Protein AF-A0A967VZ17-F1 (afdb_monomer)

pLDDT: mean 80.94, std 9.78, range [44.59, 94.25]

Solvent-accessible surface area (backbone atoms only — not comparable to full-atom values): 9820 Å² total; per-residue (Å²): 116,50,78,45,69,51,64,66,59,32,60,54,51,50,70,42,90,96,43,84,63,91,65,82,38,76,49,76,49,76,84,87,88,87,86,84,85,90,72,95,49,94,46,68,48,83,89,74,78,45,95,38,64,82,76,95,73,82,58,82,78,74,68,83,86,80,80,78,76,84,50,73,88,77,59,75,88,76,76,77,71,50,61,50,78,48,91,94,39,104,72,52,75,51,73,54,62,92,86,42,64,72,58,53,51,52,52,50,73,65,58,74,93,81,84,88,83,82,73,90,76,79,78,63,63,46,83,80,38,70,88,53,84,79,73,78,91,122

Mean predicted aligned error: 15.31 Å

Secondary structure (DSSP, 8-state):
-EEE--HHHHHHHTTSTT----SPP-EEE------------S--BTTTTBS----S---TTS----PPP-SGGG--PPPPPSEE--TTSS---EE--TT-HHHHHHHHHT---------SSPPPHHHH-TT---S---

Structure (mmCIF, N/CA/C/O backbone):
data_AF-A0A967VZ17-F1
#
_entry.id   AF-A0A967VZ17-F1
#
loop_
_atom_site.group_PDB
_atom_site.id
_atom_site.type_symbol
_atom_site.label_atom_id
_atom_site.label_alt_id
_atom_site.label_comp_id
_atom_site.label_asym_id
_atom_site.label_entity_id
_atom_site.label_seq_id
_atom_site.pdbx_PDB_ins_code
_atom_site.Cartn_x
_atom_site.Cartn_y
_atom_site.Cartn_z
_atom_site.occupancy
_atom_site.B_iso_or_equiv
_atom_site.auth_seq_id
_atom_site.auth_comp_id
_atom_site.auth_asym_id
_atom_site.auth_atom_id
_atom_site.pdbx_PDB_model_num
ATOM 1 N N . SER A 1 1 ? -31.406 8.007 50.005 1.00 74.62 1 SER A N 1
ATOM 2 C CA . SER A 1 1 ? -31.155 7.809 51.444 1.00 74.62 1 SER A CA 1
ATOM 3 C C . SER A 1 1 ? -32.405 8.158 52.235 1.00 74.62 1 SER A C 1
ATOM 5 O O . SER A 1 1 ? -33.098 9.106 51.887 1.00 74.62 1 SER A O 1
ATOM 7 N N . LEU A 1 2 ? -32.738 7.370 53.256 1.00 85.19 2 LEU A N 1
ATOM 8 C CA . LEU A 1 2 ? -33.921 7.551 54.097 1.00 85.19 2 LEU A CA 1
ATOM 9 C C . LEU A 1 2 ? -33.475 7.908 55.514 1.00 85.19 2 LEU A C 1
ATOM 11 O O . LEU A 1 2 ? -32.593 7.259 56.071 1.00 85.19 2 LEU A O 1
ATOM 15 N N . THR A 1 3 ? -34.047 8.966 56.085 1.00 89.56 3 THR A N 1
ATOM 16 C CA . THR A 1 3 ? -33.680 9.444 57.423 1.00 89.56 3 THR A CA 1
ATOM 17 C C . THR A 1 3 ? -34.882 9.340 58.347 1.00 89.56 3 THR A C 1
ATOM 19 O O . THR A 1 3 ? -35.893 10.000 58.125 1.00 89.56 3 THR A O 1
ATOM 22 N N . PHE A 1 4 ? -34.749 8.541 59.398 1.00 89.50 4 PHE A N 1
ATOM 23 C CA . PHE A 1 4 ? -35.732 8.391 60.457 1.00 89.50 4 PHE A CA 1
ATOM 24 C C . PHE A 1 4 ? -35.284 9.131 61.708 1.00 89.50 4 PHE A C 1
ATOM 26 O O . PHE A 1 4 ? -34.096 9.165 62.033 1.00 89.50 4 PHE A O 1
ATOM 33 N N . ARG A 1 5 ? -36.255 9.677 62.437 1.00 89.50 5 ARG A N 1
ATOM 34 C CA . ARG A 1 5 ? -36.048 10.301 63.745 1.00 89.50 5 ARG A CA 1
ATOM 35 C C . ARG A 1 5 ? -36.842 9.566 64.820 1.00 89.50 5 ARG A C 1
ATOM 37 O O . ARG A 1 5 ? -37.941 9.988 65.168 1.00 89.50 5 ARG A O 1
ATOM 44 N N . PRO A 1 6 ? -36.380 8.383 65.250 1.00 87.56 6 PRO A N 1
ATOM 45 C CA . PRO A 1 6 ? -37.134 7.580 66.195 1.00 87.56 6 PRO A CA 1
ATOM 46 C C . PRO A 1 6 ? -36.978 8.096 67.627 1.00 87.56 6 PRO A C 1
ATOM 48 O O . PRO A 1 6 ? -35.876 8.121 68.164 1.00 87.56 6 PRO A O 1
ATOM 51 N N . ASN A 1 7 ? -38.092 8.377 68.300 1.00 83.25 7 ASN 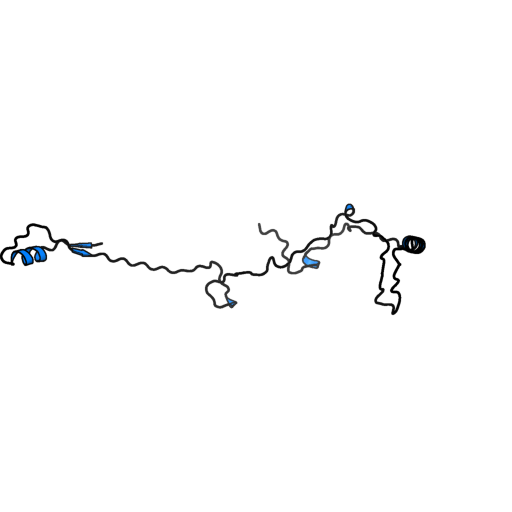A N 1
ATOM 52 C CA . ASN A 1 7 ? -38.062 8.805 69.704 1.00 83.25 7 ASN A CA 1
ATOM 53 C C . ASN A 1 7 ? -37.641 7.687 70.672 1.00 83.25 7 ASN A C 1
ATOM 55 O O . ASN A 1 7 ? -37.165 7.976 71.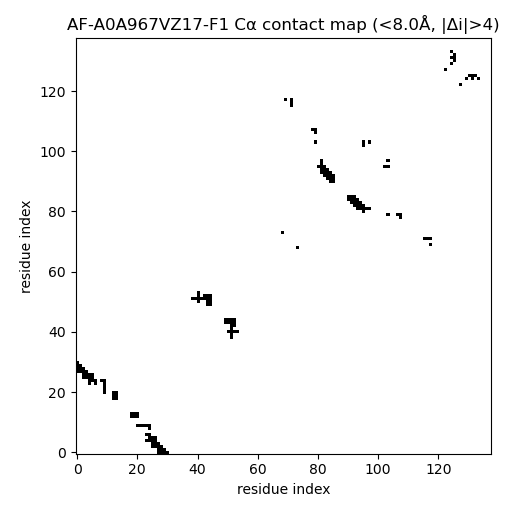766 1.00 83.25 7 ASN A O 1
ATOM 59 N N . PHE A 1 8 ? -37.774 6.413 70.277 1.00 85.94 8 PHE A N 1
ATOM 60 C CA . PHE A 1 8 ? -37.486 5.288 71.173 1.00 85.94 8 PHE A CA 1
ATOM 61 C C . PHE A 1 8 ? -36.012 5.226 71.599 1.00 85.94 8 PHE A C 1
ATOM 63 O O . PHE A 1 8 ? -35.730 4.781 72.707 1.00 85.94 8 PHE A O 1
ATOM 70 N N . ILE A 1 9 ? -35.084 5.689 70.751 1.00 84.94 9 ILE A N 1
ATOM 71 C CA . ILE A 1 9 ? -33.648 5.670 71.052 1.00 84.94 9 ILE A CA 1
ATOM 72 C C . ILE A 1 9 ? -33.335 6.686 72.157 1.00 84.94 9 ILE A C 1
ATOM 74 O O . ILE A 1 9 ? -32.796 6.286 73.184 1.00 84.94 9 ILE A O 1
ATOM 78 N N . SER A 1 10 ? -33.750 7.951 72.017 1.00 85.38 10 SER A N 1
ATOM 79 C CA . SER A 1 10 ? -33.552 8.970 73.064 1.00 85.38 10 SER A CA 1
ATOM 80 C C . SER A 1 10 ? -34.209 8.538 74.386 1.00 85.38 10 SER A C 1
ATOM 82 O O . SER A 1 10 ? -33.534 8.480 75.409 1.00 85.38 10 SER A O 1
ATOM 84 N N . THR A 1 11 ? -35.459 8.049 74.347 1.00 84.38 11 THR A N 1
ATOM 85 C CA . THR A 1 11 ? -36.169 7.587 75.561 1.00 84.38 11 THR A CA 1
ATOM 86 C C . THR A 1 11 ? -35.578 6.334 76.217 1.00 84.38 11 THR A C 1
ATOM 88 O O . THR A 1 11 ? -35.891 6.044 77.371 1.00 84.38 11 THR A O 1
ATOM 91 N N . LEU A 1 12 ? -34.781 5.540 75.494 1.00 86.81 12 LEU A N 1
ATOM 92 C CA . LEU A 1 12 ? -34.066 4.400 76.069 1.00 86.81 12 LEU A CA 1
ATOM 93 C C . LEU A 1 12 ? -32.852 4.879 76.871 1.00 86.81 12 LEU A C 1
ATOM 95 O O . LEU A 1 12 ? -32.604 4.359 77.955 1.00 86.81 12 LEU A O 1
ATOM 99 N N . PHE A 1 13 ? -32.129 5.877 76.358 1.00 84.25 13 PHE A N 1
ATOM 100 C CA . PHE A 1 13 ? -30.989 6.475 77.052 1.00 84.25 13 PHE A CA 1
ATOM 101 C C . PHE A 1 13 ? -31.416 7.286 78.280 1.00 84.25 13 PHE A C 1
ATOM 103 O O . PHE A 1 13 ? -30.757 7.181 79.309 1.00 84.25 13 PHE A O 1
ATOM 110 N N . ASP A 1 14 ? -32.562 7.969 78.224 1.00 85.19 14 ASP A N 1
ATOM 111 C CA . ASP A 1 14 ? -33.134 8.700 79.370 1.00 85.19 14 ASP A CA 1
ATOM 112 C C . ASP A 1 14 ? -33.534 7.794 80.554 1.00 85.19 14 ASP A C 1
ATOM 114 O O . ASP A 1 14 ? -33.809 8.274 81.652 1.00 85.19 14 ASP A O 1
ATOM 118 N N . LYS A 1 15 ? -33.596 6.468 80.361 1.00 86.69 15 LYS A N 1
ATOM 119 C CA . LYS A 1 15 ? -33.903 5.496 81.429 1.00 86.69 15 LYS A CA 1
ATOM 120 C C . LYS A 1 15 ? -32.671 5.029 82.208 1.00 86.69 15 LYS A C 1
ATOM 122 O O . LYS A 1 15 ? -32.824 4.267 83.164 1.00 86.69 15 LYS A O 1
ATOM 127 N N . LEU A 1 16 ? -31.465 5.433 81.809 1.00 86.50 16 LEU A N 1
ATOM 128 C CA . LEU A 1 16 ? -30.238 5.115 82.535 1.00 86.50 16 LEU A CA 1
ATOM 129 C C . LEU A 1 16 ? -30.011 6.145 83.656 1.00 86.50 16 LEU A C 1
ATOM 131 O O . LEU A 1 16 ? -30.094 7.345 83.405 1.00 86.50 16 LEU A O 1
ATOM 135 N N . PRO A 1 17 ? -29.698 5.721 84.896 1.00 82.06 17 PRO A N 1
ATOM 136 C CA . PRO A 1 17 ? -29.391 6.668 85.962 1.00 82.06 17 PRO A CA 1
ATOM 137 C C . PRO A 1 17 ? -28.135 7.481 85.605 1.00 82.06 17 PRO A C 1
ATOM 139 O O . PRO A 1 17 ? -27.149 6.909 85.143 1.00 82.06 17 PRO A O 1
ATOM 142 N N . LEU A 1 18 ? -28.166 8.795 85.873 1.00 83.69 18 LEU A N 1
ATOM 143 C CA . LEU A 1 18 ? -27.097 9.785 85.618 1.00 83.69 18 LEU A CA 1
ATOM 144 C C . LEU A 1 18 ? -26.921 10.250 84.154 1.00 83.69 18 LEU A C 1
ATOM 146 O O . LEU A 1 18 ? -25.974 10.987 83.881 1.00 83.69 18 LEU A O 1
ATOM 150 N N . VAL A 1 19 ? -27.803 9.868 83.222 1.00 79.38 19 VAL A N 1
ATOM 151 C CA . VAL A 1 19 ? -27.741 10.296 81.811 1.00 79.38 19 VAL A CA 1
ATOM 152 C C . VAL A 1 19 ? -29.075 10.920 81.397 1.00 79.38 19 VAL A C 1
ATOM 154 O O . VAL A 1 19 ? -30.108 10.269 81.476 1.00 79.38 19 VAL A O 1
ATOM 157 N N . GLU A 1 20 ? -29.044 12.166 80.922 1.00 78.25 20 GLU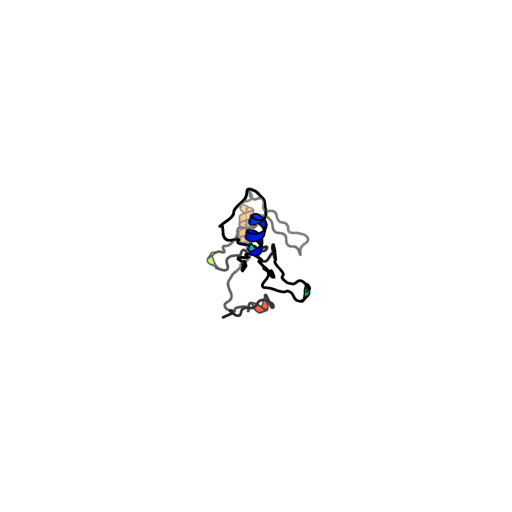 A N 1
ATOM 158 C CA . GLU A 1 20 ? -30.199 12.862 80.336 1.00 78.25 20 GLU A CA 1
ATOM 159 C C . GLU A 1 20 ? -29.840 13.308 78.914 1.00 78.25 20 GLU A C 1
ATOM 161 O O . GLU A 1 20 ? -28.806 13.952 78.712 1.00 78.25 20 GLU A O 1
ATOM 166 N N . THR A 1 21 ? -30.661 12.965 77.916 1.00 76.81 21 THR A N 1
ATOM 167 C CA . THR A 1 21 ? -30.408 13.337 76.518 1.00 76.81 21 THR A CA 1
ATOM 168 C C . THR A 1 21 ? -31.589 14.080 75.894 1.00 76.81 21 THR A C 1
ATOM 170 O O . THR A 1 21 ? -32.677 13.555 75.707 1.00 76.81 21 THR A O 1
ATOM 173 N N . SER A 1 22 ? -31.366 15.338 75.506 1.00 76.75 22 SER A N 1
ATOM 174 C CA . SER A 1 22 ? -32.347 16.159 74.774 1.00 76.75 22 SER A CA 1
ATOM 175 C C . SER A 1 22 ? -32.119 16.162 73.258 1.00 76.75 22 SER A C 1
ATOM 177 O O . SER A 1 22 ? -32.863 16.800 72.511 1.00 76.75 22 SER A O 1
ATOM 179 N N . ALA A 1 23 ? -31.081 15.460 72.790 1.00 83.88 23 ALA A N 1
ATOM 180 C CA . ALA A 1 23 ? -30.721 15.407 71.383 1.00 83.88 23 ALA A CA 1
ATOM 181 C C . ALA A 1 23 ? -31.669 14.486 70.596 1.00 83.88 23 ALA A C 1
ATOM 183 O O . ALA A 1 23 ? -31.975 13.360 71.003 1.00 83.88 23 ALA A O 1
ATOM 184 N N . GLU A 1 24 ? -32.110 14.966 69.431 1.00 84.12 24 GLU A N 1
ATOM 185 C CA . GLU A 1 24 ? -32.955 14.201 68.515 1.00 84.12 24 GLU A CA 1
ATOM 186 C C . GLU A 1 24 ? -32.193 12.979 67.979 1.00 84.12 24 GLU A C 1
ATOM 188 O O . GLU A 1 24 ? -31.119 13.096 67.383 1.00 84.12 24 GLU A O 1
ATOM 193 N N . SER A 1 25 ? -32.769 11.791 68.158 1.00 88.88 25 SER A N 1
ATOM 194 C CA . SER A 1 25 ? -32.226 10.560 67.587 1.00 88.88 25 SER A CA 1
ATOM 195 C C . SER A 1 25 ? -32.380 10.557 66.070 1.00 88.88 25 SER A C 1
ATOM 197 O O . SER A 1 25 ? -33.472 10.787 65.558 1.00 88.88 25 SER A O 1
ATOM 199 N N . LYS A 1 26 ? -31.304 10.252 65.335 1.00 90.12 26 LYS A N 1
ATOM 200 C CA . LYS A 1 26 ? -31.289 10.242 63.866 1.00 90.12 26 LYS A CA 1
ATOM 201 C C . LYS A 1 26 ? -30.712 8.933 63.340 1.00 90.12 26 LYS A C 1
ATOM 203 O O . LYS A 1 26 ? -29.530 8.658 63.512 1.00 90.12 26 LYS A O 1
ATOM 208 N N . LEU A 1 27 ? -31.537 8.157 62.643 1.00 90.56 27 LEU A N 1
ATOM 209 C CA . LEU A 1 27 ? -31.130 6.943 61.945 1.00 90.56 27 LEU A CA 1
ATOM 210 C C . LEU A 1 27 ? -31.160 7.196 60.439 1.00 90.56 27 LEU A C 1
ATOM 212 O O . LEU A 1 27 ? -32.197 7.540 59.876 1.00 90.56 27 LEU A O 1
ATOM 216 N N . LYS A 1 28 ? -30.011 7.050 59.782 1.00 92.69 28 LYS A N 1
ATOM 217 C CA . LYS A 1 28 ? -29.860 7.266 58.341 1.00 92.69 28 LYS A CA 1
ATOM 218 C C . LYS A 1 28 ? -29.598 5.923 57.669 1.00 92.69 28 LYS A C 1
ATOM 220 O O . LYS A 1 28 ? -28.623 5.260 58.002 1.00 92.69 28 LYS A O 1
ATOM 225 N N . PHE A 1 29 ? -30.460 5.541 56.736 1.00 92.06 29 PHE A N 1
ATOM 226 C CA . PHE A 1 29 ? -30.298 4.351 55.910 1.00 92.06 29 PHE A CA 1
ATOM 227 C C . PHE A 1 29 ? -29.967 4.760 54.474 1.00 92.06 29 PHE A C 1
ATOM 229 O O . PHE A 1 29 ? -30.695 5.539 53.848 1.00 9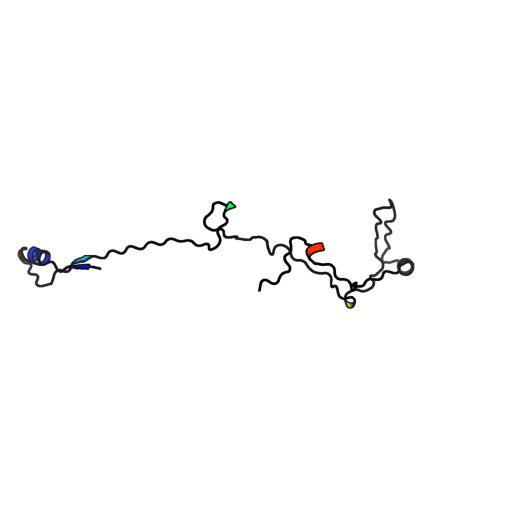2.06 29 PHE A O 1
ATOM 236 N N . GLU A 1 30 ? -28.864 4.246 53.942 1.00 93.50 30 GLU A N 1
ATOM 237 C CA . GLU A 1 30 ? -28.428 4.493 52.569 1.00 93.50 30 GLU A CA 1
ATOM 238 C C . GLU A 1 30 ? -28.204 3.150 51.886 1.00 93.50 30 GLU A C 1
ATOM 240 O O . GLU A 1 30 ? -27.500 2.292 52.410 1.00 93.50 30 GLU A O 1
ATOM 245 N N . ALA A 1 31 ? -28.847 2.972 50.738 1.00 92.19 31 ALA A N 1
ATOM 246 C CA . ALA A 1 31 ? -28.664 1.823 49.875 1.00 92.19 31 ALA A CA 1
ATOM 247 C C . ALA A 1 31 ? -28.546 2.343 48.447 1.00 92.19 31 ALA A C 1
ATOM 249 O O . ALA A 1 31 ? -29.356 3.170 48.018 1.00 92.19 31 ALA A O 1
ATOM 250 N N . GLU A 1 32 ? -27.536 1.859 47.739 1.00 88.69 32 GLU A N 1
ATOM 251 C CA . GLU A 1 32 ? -27.307 2.144 46.331 1.00 88.69 32 GLU A CA 1
ATOM 252 C C . GLU A 1 32 ? -27.267 0.814 45.586 1.00 88.69 32 GLU A C 1
ATOM 254 O O . GLU A 1 32 ? -26.627 -0.143 46.024 1.00 88.69 32 GLU A O 1
ATOM 259 N N . TYR A 1 33 ? -27.991 0.750 44.473 1.00 89.88 33 TYR A N 1
ATOM 260 C CA . TYR A 1 33 ? -27.951 -0.372 43.550 1.00 89.88 33 TYR A CA 1
ATOM 261 C C . TYR A 1 33 ? -27.581 0.173 42.178 1.00 89.88 33 TYR A C 1
ATOM 263 O O . TYR A 1 33 ? -28.280 1.032 41.641 1.00 89.88 33 TYR A O 1
ATOM 271 N N . ALA A 1 34 ? -26.478 -0.323 41.629 1.00 88.19 34 ALA A N 1
ATOM 272 C CA . ALA A 1 34 ? -26.022 0.015 40.295 1.00 88.19 34 ALA A CA 1
ATOM 273 C C . ALA A 1 34 ? -25.708 -1.274 39.535 1.00 88.19 34 ALA A C 1
ATOM 275 O O . ALA A 1 34 ? -25.008 -2.149 40.042 1.00 88.19 34 ALA A O 1
ATOM 276 N N . GLN A 1 35 ? -26.227 -1.377 38.313 1.00 86.81 35 GLN A N 1
ATOM 277 C CA . GLN A 1 35 ? -25.942 -2.470 37.392 1.00 86.81 35 GLN A CA 1
ATOM 278 C C . GLN A 1 35 ? -25.293 -1.893 36.135 1.00 86.81 35 GLN A C 1
ATOM 280 O O . GLN A 1 35 ? -25.820 -0.958 35.534 1.00 86.81 35 GLN A O 1
ATOM 285 N N . VAL A 1 36 ? -24.161 -2.467 35.729 1.00 84.00 36 VAL A N 1
ATOM 286 C CA . VAL A 1 36 ? -23.501 -2.162 34.456 1.00 84.00 36 VAL A CA 1
ATOM 287 C C . VAL A 1 36 ? -23.588 -3.411 33.59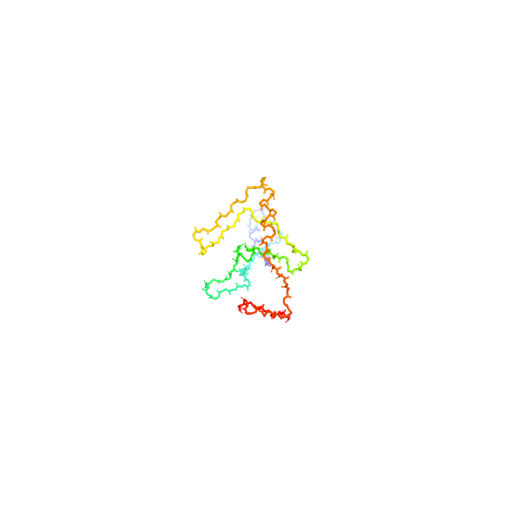1 1.00 84.00 36 VAL A C 1
ATOM 289 O O . VAL A 1 36 ? -23.177 -4.484 34.027 1.00 84.00 36 VAL A O 1
ATOM 292 N N . ASN A 1 37 ? -24.133 -3.277 32.382 1.00 80.00 37 ASN A N 1
ATOM 293 C CA . ASN A 1 37 ? -24.097 -4.322 31.363 1.00 80.00 37 ASN A CA 1
ATOM 294 C C . ASN A 1 37 ? -23.083 -3.914 30.282 1.00 80.00 37 ASN A C 1
ATOM 296 O O . ASN A 1 37 ? -23.461 -3.219 29.336 1.00 80.00 37 ASN A O 1
ATOM 300 N N . PRO A 1 38 ? -21.791 -4.239 30.452 1.00 74.19 38 PRO A N 1
ATOM 301 C CA . PRO A 1 38 ? -20.772 -3.832 29.502 1.00 74.19 38 PRO A CA 1
ATOM 302 C C . PRO A 1 38 ? -20.908 -4.655 28.215 1.00 74.19 38 PRO A C 1
ATOM 304 O O . PRO A 1 38 ? -20.719 -5.868 28.233 1.00 74.19 38 PRO A O 1
ATOM 307 N N . ASN A 1 39 ? -21.193 -3.990 27.095 1.00 70.12 39 ASN A N 1
ATOM 308 C CA . ASN A 1 39 ? -20.888 -4.523 25.770 1.00 70.12 39 ASN A CA 1
ATOM 309 C C . ASN A 1 39 ? -19.845 -3.604 25.119 1.00 70.12 39 ASN A C 1
ATOM 311 O O . ASN A 1 39 ? -20.204 -2.521 24.656 1.00 70.12 39 ASN A O 1
ATOM 315 N N . PRO A 1 40 ? -18.557 -3.977 25.146 1.00 69.12 40 PRO A N 1
ATOM 316 C CA . PRO A 1 40 ? -17.492 -3.121 24.638 1.00 69.12 40 PRO A CA 1
ATOM 317 C C . PRO A 1 40 ? -17.445 -3.044 23.105 1.00 69.12 40 PRO A C 1
ATOM 319 O O . PRO A 1 40 ? -16.786 -2.149 22.582 1.00 69.12 40 PRO A O 1
ATOM 322 N N . ASN A 1 41 ? -18.133 -3.936 22.384 1.00 69.62 41 ASN A N 1
ATOM 323 C CA . ASN A 1 41 ? -17.952 -4.107 20.945 1.00 69.62 41 ASN A CA 1
ATOM 324 C C . ASN A 1 41 ? -19.238 -3.776 20.171 1.00 69.62 41 ASN A C 1
ATOM 326 O O . ASN A 1 41 ? -20.328 -4.231 20.511 1.00 69.62 41 ASN A O 1
ATOM 330 N N . THR A 1 42 ? -19.101 -2.986 19.104 1.00 63.94 42 THR A N 1
ATOM 331 C CA . THR A 1 42 ? -20.195 -2.587 18.197 1.00 63.94 42 THR A CA 1
ATOM 332 C C . THR A 1 42 ? -20.391 -3.542 17.019 1.00 63.94 42 THR A C 1
ATOM 334 O O . THR A 1 42 ? -21.393 -3.432 16.316 1.00 63.94 42 THR A O 1
ATOM 337 N N . PHE A 1 43 ? -19.446 -4.461 16.796 1.00 65.00 43 PHE A N 1
ATOM 338 C CA . PHE A 1 43 ? -19.452 -5.422 15.697 1.00 65.00 43 PHE A CA 1
ATOM 339 C C . PHE A 1 43 ? -19.544 -6.849 16.242 1.00 65.00 43 PHE A C 1
ATOM 341 O O . PHE A 1 43 ? -18.718 -7.276 17.054 1.00 65.00 43 PHE A O 1
ATOM 348 N N . GLU A 1 44 ? -20.564 -7.577 15.799 1.00 68.81 44 GLU A N 1
ATOM 349 C CA . GLU A 1 44 ? -20.794 -8.978 16.138 1.00 68.81 44 GLU A CA 1
ATOM 350 C C . GLU A 1 44 ? -20.562 -9.819 14.882 1.00 68.81 44 GLU A C 1
ATOM 352 O O . GLU A 1 44 ? -21.133 -9.529 13.833 1.00 68.81 44 GLU A O 1
ATOM 357 N N . GLU A 1 45 ? -19.735 -10.860 14.988 1.00 69.75 45 GLU A N 1
ATOM 358 C CA . GLU A 1 45 ? -19.546 -11.842 13.919 1.00 69.75 45 GLU A CA 1
ATOM 359 C C . GLU A 1 45 ? -20.436 -13.061 14.183 1.00 69.75 45 GLU A C 1
ATOM 361 O O . GLU A 1 45 ? -20.151 -13.840 15.103 1.00 69.75 45 GLU A O 1
ATOM 366 N N . PRO A 1 46 ? -21.501 -13.278 13.388 1.00 67.44 46 PRO A N 1
ATOM 367 C CA . PRO A 1 46 ? -22.451 -14.364 13.620 1.00 67.44 46 PRO A CA 1
ATOM 368 C C . PRO A 1 46 ? -21.799 -15.751 13.594 1.00 67.44 46 PRO A C 1
ATOM 370 O O . PRO A 1 46 ? -22.275 -16.673 14.255 1.00 67.44 46 PRO A O 1
ATOM 373 N N . ASN A 1 47 ? -20.703 -15.900 12.843 1.00 71.19 47 ASN A N 1
ATOM 374 C CA . ASN A 1 47 ? -20.041 -17.184 12.621 1.00 71.19 47 ASN A CA 1
ATOM 375 C C . ASN A 1 47 ? -19.022 -17.554 13.707 1.00 71.19 47 ASN A C 1
ATOM 377 O O . ASN A 1 47 ? -18.644 -18.720 13.798 1.00 71.19 47 ASN A O 1
ATOM 381 N N . LEU A 1 48 ? -18.582 -16.596 14.532 1.00 68.56 48 LEU A N 1
ATOM 382 C CA . LEU A 1 48 ? -17.676 -16.874 15.652 1.00 68.56 48 LEU A CA 1
ATOM 383 C C . LEU A 1 48 ? -18.423 -17.253 16.938 1.00 68.56 48 LEU A C 1
ATOM 385 O O . LEU A 1 48 ? -17.816 -17.780 17.864 1.00 68.56 48 LEU A O 1
ATOM 389 N N . GLY A 1 49 ? -19.738 -17.016 17.009 1.00 63.72 49 GLY A N 1
ATOM 390 C CA . GLY A 1 49 ? -20.538 -17.291 18.208 1.00 63.72 49 GLY A CA 1
ATOM 391 C C . GLY A 1 49 ? -20.198 -16.393 19.408 1.00 63.72 49 GLY A C 1
ATOM 392 O O . GLY A 1 49 ? -20.735 -16.597 20.498 1.00 63.72 49 GLY A O 1
ATOM 393 N N . GLU A 1 50 ? -19.332 -15.396 19.216 1.00 60.31 50 GLU A N 1
ATOM 394 C CA . GLU A 1 50 ? -18.881 -14.462 20.243 1.00 60.31 50 GLU A CA 1
ATOM 395 C C . GLU A 1 50 ? -19.658 -13.143 20.165 1.00 60.31 50 GLU A C 1
ATOM 397 O O . GLU A 1 50 ? -19.869 -12.569 19.094 1.00 60.31 50 GLU A O 1
ATOM 402 N N . LYS A 1 51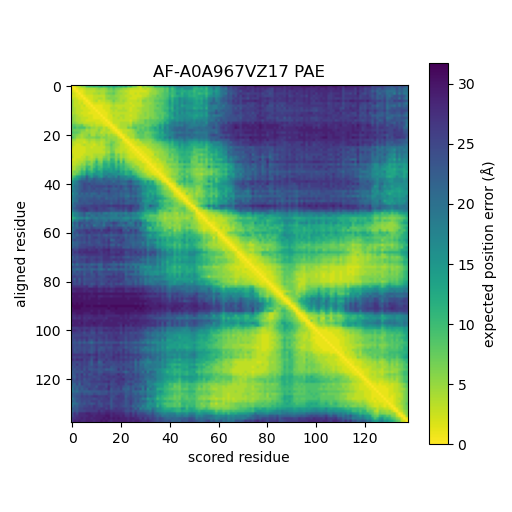 ? -20.080 -12.637 21.329 1.00 62.94 51 LYS A N 1
ATOM 403 C CA . LYS A 1 51 ? -20.710 -11.319 21.456 1.00 62.94 51 LYS A CA 1
ATOM 404 C C . LYS A 1 51 ? -19.619 -10.257 21.478 1.00 62.94 51 LYS A C 1
ATOM 406 O O . LYS A 1 51 ? -19.142 -9.872 22.543 1.00 62.94 51 LYS A O 1
ATOM 411 N N . GLY A 1 52 ? -19.229 -9.834 20.281 1.00 69.56 52 GLY A N 1
ATOM 412 C CA . GLY A 1 52 ? -18.286 -8.750 20.064 1.00 69.56 52 GLY A CA 1
ATOM 413 C C . GLY A 1 52 ? -16.888 -9.220 19.687 1.00 69.56 52 GLY A C 1
ATOM 414 O O . GLY A 1 52 ? -16.202 -9.798 20.523 1.00 69.56 52 GLY A O 1
ATOM 415 N N . VAL A 1 53 ? -16.429 -8.867 18.485 1.00 74.94 53 VAL A N 1
ATOM 416 C CA . VAL A 1 53 ? -15.069 -9.166 18.009 1.00 74.94 53 VAL A CA 1
ATOM 417 C C . VAL A 1 53 ? -14.240 -7.886 17.944 1.00 74.94 53 VAL A C 1
ATOM 419 O O . VAL A 1 53 ? -14.708 -6.857 17.460 1.00 74.94 53 VAL A O 1
ATOM 422 N N . ALA A 1 54 ? -13.000 -7.957 18.424 1.00 78.25 54 ALA A N 1
ATOM 423 C CA . ALA A 1 54 ? -12.008 -6.898 18.287 1.00 78.25 54 ALA A CA 1
ATOM 424 C C . ALA A 1 54 ? -10.697 -7.501 17.771 1.00 78.25 54 ALA A C 1
ATOM 426 O O . ALA A 1 54 ? -10.196 -8.479 18.328 1.00 78.25 54 ALA A O 1
ATOM 427 N N . TYR A 1 55 ? -10.141 -6.914 16.713 1.00 79.12 55 TYR A N 1
ATOM 428 C CA . TYR A 1 55 ? -8.865 -7.336 16.143 1.00 79.12 55 TYR A CA 1
ATOM 429 C C . TYR A 1 55 ? -7.723 -6.554 16.799 1.00 79.12 55 TYR A C 1
ATOM 431 O O . TYR A 1 55 ? -7.774 -5.330 16.892 1.00 79.12 55 TYR A O 1
ATOM 439 N N . ILE A 1 56 ? -6.693 -7.263 17.269 1.00 85.06 56 ILE A N 1
ATOM 440 C CA . ILE A 1 56 ? -5.443 -6.639 17.739 1.00 85.06 56 ILE A CA 1
ATOM 441 C C . ILE A 1 56 ? -4.604 -6.189 16.531 1.00 85.06 56 ILE A C 1
ATOM 443 O O . ILE A 1 56 ? -3.966 -5.141 16.582 1.00 85.06 56 ILE A O 1
ATOM 447 N N . ASP A 1 57 ? -4.637 -6.979 15.454 1.00 86.19 57 ASP A N 1
ATOM 448 C CA . ASP A 1 57 ? -4.069 -6.692 14.136 1.00 86.19 57 ASP A CA 1
ATOM 449 C C . ASP A 1 57 ? -4.763 -7.618 13.121 1.00 86.19 57 ASP A C 1
ATOM 451 O O . ASP A 1 57 ? -4.741 -8.840 13.283 1.00 86.19 57 ASP A O 1
ATOM 455 N N . ASP A 1 58 ? -5.426 -7.056 12.114 1.00 82.81 58 ASP A N 1
ATOM 456 C CA . ASP A 1 58 ? -6.093 -7.795 11.033 1.00 82.81 58 ASP A CA 1
ATOM 457 C C . ASP A 1 58 ? -5.221 -7.899 9.767 1.00 82.81 58 ASP A C 1
ATOM 459 O O . ASP A 1 58 ? -5.662 -8.406 8.733 1.00 82.81 58 ASP A O 1
ATOM 463 N N . PHE A 1 59 ? -3.956 -7.465 9.854 1.00 87.12 59 PHE A N 1
ATOM 464 C CA . PHE A 1 59 ? -2.970 -7.462 8.778 1.00 87.12 59 PHE A CA 1
ATOM 465 C C . PHE A 1 59 ? -3.397 -6.695 7.517 1.00 87.12 59 PHE A C 1
ATOM 467 O O . PHE A 1 59 ? -2.740 -6.851 6.477 1.00 87.12 59 PHE A O 1
ATOM 474 N N . GLU A 1 60 ? -4.404 -5.816 7.579 1.00 83.62 60 GLU A N 1
ATOM 475 C CA . GLU A 1 60 ? -4.826 -5.005 6.427 1.00 83.62 60 GLU A CA 1
ATOM 476 C C . GLU A 1 60 ? -3.644 -4.179 5.873 1.00 83.62 60 GLU A C 1
ATOM 478 O O . GLU A 1 60 ? -3.428 -4.087 4.662 1.00 83.62 60 GLU A O 1
ATOM 483 N N . GLY A 1 61 ? -2.786 -3.671 6.766 1.00 79.88 61 GLY A N 1
ATOM 484 C CA . GLY A 1 61 ? -1.584 -2.897 6.433 1.00 79.88 61 GLY A CA 1
ATOM 485 C C . GLY A 1 61 ? -0.296 -3.705 6.221 1.00 79.88 61 GLY A C 1
ATOM 486 O O . GLY A 1 61 ? 0.768 -3.114 6.012 1.00 79.88 61 GLY A O 1
ATOM 487 N N . SER A 1 62 ? -0.345 -5.038 6.286 1.00 86.62 62 SER A N 1
ATOM 488 C CA . SER A 1 62 ? 0.854 -5.895 6.214 1.00 86.62 62 SER A CA 1
ATOM 489 C C . SER A 1 62 ? 1.545 -5.874 4.849 1.00 86.62 62 SER A C 1
ATOM 491 O O . SER A 1 62 ? 2.744 -6.142 4.737 1.00 86.62 62 SER A O 1
ATOM 493 N N . LYS A 1 63 ? 0.800 -5.518 3.798 1.00 85.25 63 LYS A N 1
ATOM 494 C CA . LYS A 1 63 ? 1.299 -5.420 2.429 1.00 85.25 63 LYS A CA 1
ATOM 495 C C . LYS A 1 63 ? 1.453 -3.960 2.035 1.00 85.25 63 LYS A C 1
ATOM 497 O O . LYS A 1 63 ? 0.507 -3.182 2.070 1.00 85.25 63 LYS A O 1
ATOM 502 N N . ARG A 1 64 ? 2.650 -3.603 1.571 1.00 82.44 64 ARG A N 1
ATOM 503 C CA . ARG A 1 64 ? 2.917 -2.312 0.929 1.00 82.44 64 ARG A CA 1
ATOM 504 C C . ARG A 1 64 ? 3.229 -2.544 -0.538 1.00 82.44 64 ARG A C 1
ATOM 506 O O . ARG A 1 64 ? 4.213 -3.200 -0.867 1.00 82.44 64 ARG A O 1
ATOM 513 N N . ALA A 1 65 ? 2.388 -2.002 -1.410 1.00 84.38 65 ALA A N 1
ATOM 514 C CA . ALA A 1 65 ? 2.642 -1.989 -2.840 1.00 84.38 65 ALA A CA 1
ATOM 515 C C . ALA A 1 65 ? 3.347 -0.681 -3.216 1.00 84.38 65 ALA A C 1
ATOM 517 O O . ALA A 1 65 ? 2.782 0.402 -3.069 1.00 84.38 65 ALA A O 1
ATOM 518 N N . THR A 1 66 ? 4.571 -0.783 -3.729 1.00 86.19 66 THR A N 1
ATOM 519 C CA . THR A 1 66 ? 5.258 0.344 -4.369 1.00 86.19 66 THR A CA 1
ATOM 520 C C . THR A 1 66 ? 5.060 0.219 -5.869 1.00 86.19 66 THR A C 1
ATOM 522 O O . THR A 1 66 ? 5.572 -0.710 -6.490 1.00 86.19 66 THR A O 1
ATOM 525 N N . SER A 1 67 ? 4.295 1.140 -6.450 1.00 83.12 67 SER A N 1
ATOM 526 C CA . SER A 1 67 ? 4.078 1.155 -7.895 1.00 83.12 67 SER A CA 1
ATOM 527 C C . SER A 1 67 ? 5.358 1.561 -8.627 1.00 83.12 67 SER A C 1
ATOM 529 O O . SER A 1 67 ? 6.021 2.527 -8.243 1.00 83.12 67 SER A O 1
ATOM 531 N N . LEU A 1 68 ? 5.689 0.849 -9.704 1.00 82.38 68 LEU A N 1
ATOM 532 C CA . LEU A 1 68 ? 6.666 1.328 -10.675 1.00 82.38 68 LEU A CA 1
ATOM 533 C C . LEU A 1 68 ? 6.003 2.457 -11.473 1.00 82.38 68 LEU A C 1
ATOM 535 O O . LEU A 1 68 ? 4.878 2.309 -11.946 1.00 82.38 68 LEU A O 1
ATOM 539 N N . GLY A 1 69 ? 6.669 3.610 -11.577 1.00 82.44 69 GLY A N 1
ATOM 540 C CA . GLY A 1 69 ? 6.077 4.805 -12.180 1.00 82.44 69 GLY A CA 1
ATOM 541 C C . GLY A 1 69 ? 5.509 4.525 -13.573 1.00 82.44 69 GLY A C 1
ATOM 542 O O . GLY A 1 69 ? 6.206 4.011 -14.434 1.00 82.44 69 GLY A O 1
ATOM 543 N N . ILE A 1 70 ? 4.247 4.873 -13.819 1.00 83.44 70 ILE A N 1
ATOM 544 C CA . ILE A 1 70 ? 3.582 4.642 -15.118 1.00 83.44 70 ILE A CA 1
ATOM 545 C C . ILE A 1 70 ? 3.898 5.727 -16.156 1.00 83.44 70 ILE A C 1
ATOM 547 O O . ILE A 1 70 ? 3.478 5.650 -17.310 1.00 83.44 70 ILE A O 1
ATOM 551 N N . LEU A 1 71 ? 4.575 6.799 -15.745 1.00 86.44 71 LEU A N 1
ATOM 552 C CA . LEU A 1 71 ? 4.855 7.931 -16.614 1.00 86.44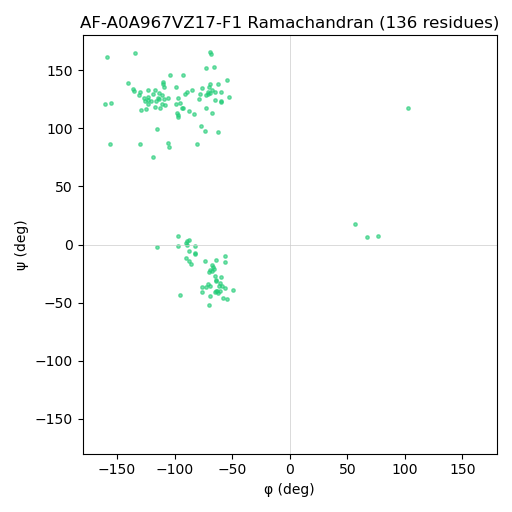 71 LEU A CA 1
ATOM 553 C C . LEU A 1 71 ? 6.014 7.584 -17.540 1.00 86.44 71 LEU A C 1
ATOM 555 O O . LEU A 1 71 ? 7.091 7.228 -17.084 1.00 86.44 71 LEU A O 1
ATOM 559 N N . TYR A 1 72 ? 5.845 7.795 -18.843 1.00 83.62 72 TYR A N 1
ATOM 560 C CA . TYR A 1 72 ? 6.904 7.539 -19.826 1.00 83.62 72 TYR A CA 1
ATOM 561 C C . TYR A 1 72 ? 8.259 8.158 -19.432 1.00 83.62 72 TYR A C 1
ATOM 563 O O . TYR A 1 72 ? 9.300 7.530 -19.588 1.00 83.62 72 TYR A O 1
ATOM 571 N N . ARG A 1 73 ? 8.240 9.372 -18.862 1.00 85.88 73 ARG A N 1
ATOM 572 C CA . ARG A 1 73 ? 9.443 10.122 -18.463 1.00 85.88 73 ARG A CA 1
ATOM 573 C C . ARG A 1 73 ? 10.222 9.500 -17.300 1.00 85.88 73 ARG A C 1
ATOM 575 O O . ARG A 1 73 ? 11.368 9.887 -17.108 1.00 85.88 73 ARG A O 1
ATOM 582 N N . THR A 1 74 ? 9.630 8.592 -16.522 1.00 90.38 74 THR A N 1
ATOM 583 C CA . THR A 1 74 ? 10.343 7.909 -15.426 1.00 90.38 74 THR A CA 1
ATOM 584 C C . THR A 1 74 ? 11.169 6.725 -15.913 1.00 90.38 74 THR A C 1
ATOM 586 O O . THR A 1 74 ? 11.937 6.172 -15.134 1.00 90.38 74 THR A O 1
ATOM 589 N N . TRP A 1 75 ? 11.029 6.343 -17.183 1.00 89.75 75 TRP A N 1
ATOM 590 C CA . TRP A 1 75 ? 11.766 5.245 -17.790 1.00 89.75 75 TRP A CA 1
ATOM 591 C C . TRP A 1 75 ? 12.780 5.771 -18.794 1.00 89.75 75 TRP A C 1
ATOM 593 O O . TRP A 1 75 ? 12.507 6.675 -19.585 1.00 89.75 75 TRP A O 1
ATOM 603 N N . SER A 1 76 ? 13.955 5.160 -18.782 1.00 89.88 76 SER A N 1
ATOM 604 C CA . SER A 1 76 ? 15.006 5.382 -19.761 1.00 89.88 76 SER A CA 1
ATOM 605 C C . SER A 1 76 ? 15.572 4.043 -20.208 1.00 89.88 76 SER A C 1
ATOM 607 O O . SER A 1 76 ? 15.358 2.997 -19.593 1.00 89.88 76 SER A O 1
ATOM 609 N N . PHE A 1 77 ? 16.300 4.078 -21.315 1.00 88.69 77 PHE A N 1
ATOM 610 C CA . PHE A 1 77 ? 17.064 2.930 -21.757 1.00 88.69 77 PHE A CA 1
ATOM 611 C C . PHE A 1 77 ? 18.086 2.524 -20.689 1.00 88.69 77 PHE A C 1
ATOM 613 O O . PHE A 1 77 ? 18.932 3.326 -20.298 1.00 88.69 77 PHE A O 1
ATOM 620 N N . ALA A 1 78 ? 18.020 1.265 -20.256 1.00 87.69 78 ALA A N 1
ATOM 621 C CA . ALA A 1 78 ? 19.008 0.686 -19.355 1.00 87.69 78 ALA A CA 1
ATOM 622 C C . ALA A 1 78 ? 20.374 0.523 -20.045 1.00 87.69 78 ALA A C 1
ATOM 624 O O . ALA A 1 78 ? 20.470 0.554 -21.278 1.00 87.69 78 ALA A O 1
ATOM 625 N N . SER A 1 79 ? 21.427 0.321 -19.252 1.00 86.50 79 SER A N 1
ATOM 626 C CA . SER A 1 79 ? 22.719 -0.162 -19.747 1.00 86.50 79 SER A CA 1
ATOM 627 C C . SER A 1 79 ? 22.618 -1.621 -20.200 1.00 86.50 79 SER A C 1
ATOM 629 O O . SER A 1 79 ? 21.656 -2.321 -19.877 1.00 86.50 79 SER A O 1
ATOM 631 N N . VAL A 1 80 ? 23.627 -2.096 -20.930 1.00 85.19 80 VAL A N 1
ATOM 632 C CA . VAL A 1 80 ? 23.753 -3.527 -21.230 1.00 85.19 80 VAL A CA 1
ATOM 633 C C . VAL A 1 80 ? 23.860 -4.301 -19.905 1.00 85.19 80 VAL A C 1
ATOM 635 O O . VAL A 1 80 ? 24.638 -3.893 -19.037 1.00 85.19 80 VAL A O 1
ATOM 638 N N . PRO A 1 81 ? 23.080 -5.378 -19.704 1.00 81.75 81 PRO A N 1
ATOM 639 C CA . PRO A 1 81 ? 23.183 -6.188 -18.498 1.00 81.75 81 PRO A CA 1
ATOM 640 C C . PRO A 1 81 ? 24.509 -6.957 -18.481 1.00 81.75 81 PRO A C 1
ATOM 642 O O . PRO A 1 81 ? 24.914 -7.527 -19.491 1.00 81.75 81 PRO A O 1
ATOM 645 N N . GLU A 1 82 ? 25.161 -7.009 -17.319 1.00 77.69 82 GLU A N 1
ATOM 646 C CA . GLU A 1 82 ? 26.425 -7.739 -17.138 1.00 77.69 82 GLU A CA 1
ATOM 647 C C . GLU A 1 82 ? 26.254 -9.249 -17.338 1.00 77.69 82 GLU A C 1
ATOM 649 O O . GLU A 1 82 ? 27.160 -9.927 -17.816 1.00 77.69 82 GLU A O 1
ATOM 654 N N . ARG A 1 83 ? 25.073 -9.773 -16.996 1.00 75.81 83 ARG A N 1
ATOM 655 C CA . ARG A 1 83 ? 24.698 -11.172 -17.175 1.00 75.81 83 ARG A CA 1
ATOM 656 C C . ARG A 1 83 ? 23.250 -11.270 -17.625 1.00 75.81 83 ARG A C 1
ATOM 658 O O . ARG A 1 83 ? 22.383 -10.580 -17.092 1.00 75.81 83 ARG A O 1
ATOM 665 N N . PHE A 1 84 ? 22.982 -12.163 -18.568 1.00 70.62 84 PHE A N 1
ATOM 666 C CA . PHE A 1 84 ? 21.630 -12.496 -19.002 1.00 70.62 84 PHE A CA 1
ATOM 667 C C . PHE A 1 84 ? 21.507 -14.010 -19.146 1.00 70.62 84 PHE A C 1
ATOM 669 O O . PHE A 1 84 ? 22.396 -14.625 -19.726 1.00 70.62 84 PHE A O 1
ATOM 676 N N . LYS A 1 85 ? 20.420 -14.589 -18.623 1.00 68.56 85 LYS A N 1
ATOM 677 C CA . LYS A 1 85 ? 20.102 -16.017 -18.726 1.00 68.56 85 LYS A CA 1
ATOM 678 C C . LYS A 1 85 ? 18.835 -16.179 -19.561 1.00 68.56 85 LYS A C 1
ATOM 680 O O . LYS A 1 85 ? 17.811 -15.586 -19.234 1.00 68.56 85 LYS A O 1
ATOM 685 N N . ILE A 1 86 ? 18.893 -17.002 -20.605 1.00 66.62 86 ILE A N 1
ATOM 686 C CA . ILE A 1 86 ? 17.712 -17.429 -21.368 1.00 66.62 86 ILE A CA 1
ATOM 687 C C . ILE A 1 86 ? 17.301 -18.797 -20.835 1.00 66.62 86 ILE A C 1
ATOM 689 O O . ILE A 1 86 ? 18.049 -19.754 -20.994 1.00 66.62 86 ILE A O 1
ATOM 693 N N . GLU A 1 87 ? 16.140 -18.896 -20.188 1.00 63.31 87 GLU A N 1
ATOM 694 C CA . GLU A 1 87 ? 15.706 -20.138 -19.528 1.00 63.31 87 GLU A CA 1
ATOM 695 C C . GLU A 1 87 ? 15.461 -21.304 -20.502 1.00 63.31 87 GLU A C 1
ATOM 697 O O . GLU A 1 87 ? 15.638 -22.455 -20.126 1.00 63.31 87 GLU A O 1
ATOM 702 N N . GLU A 1 88 ? 15.120 -21.014 -21.760 1.00 67.25 88 GLU A N 1
ATOM 703 C CA . GLU A 1 88 ? 14.770 -22.009 -22.789 1.00 67.25 88 GLU A CA 1
ATOM 704 C C . GLU A 1 88 ? 15.968 -22.527 -23.607 1.00 67.25 88 GLU A C 1
ATOM 706 O O . GLU A 1 88 ? 15.810 -23.352 -24.507 1.00 67.25 88 GLU A O 1
ATOM 711 N N . ARG A 1 89 ? 17.181 -22.033 -23.334 1.00 63.00 89 ARG A N 1
ATOM 712 C CA . ARG A 1 89 ? 18.417 -22.518 -23.957 1.00 63.00 89 ARG A CA 1
ATOM 713 C C . ARG A 1 89 ? 19.375 -22.961 -22.864 1.00 63.00 89 ARG A C 1
ATOM 715 O O . ARG A 1 89 ? 19.788 -22.141 -22.053 1.00 63.00 89 ARG A O 1
ATOM 722 N N . ASP A 1 90 ? 19.828 -24.213 -22.930 1.00 63.88 90 ASP A N 1
ATOM 723 C CA . ASP A 1 90 ? 20.849 -24.777 -22.026 1.00 63.88 90 ASP A CA 1
ATOM 724 C C . ASP A 1 90 ? 22.171 -23.977 -22.007 1.00 63.88 90 ASP A C 1
ATOM 726 O O . ASP A 1 90 ? 23.038 -24.201 -21.166 1.00 63.88 90 ASP A O 1
ATOM 730 N N . SER A 1 91 ? 22.342 -23.012 -22.916 1.00 59.12 91 SER A N 1
ATOM 731 C CA . SER A 1 91 ? 23.357 -21.963 -22.823 1.00 59.12 91 SER A CA 1
ATOM 732 C C . SER A 1 91 ? 22.949 -20.718 -23.625 1.00 59.12 91 SER A C 1
ATOM 734 O O . SER A 1 91 ? 22.701 -20.809 -24.824 1.00 59.12 91 SER A O 1
ATOM 736 N N . VAL A 1 92 ? 22.850 -19.560 -22.958 1.00 58.62 92 VAL A N 1
ATOM 737 C CA . VAL A 1 92 ? 23.847 -18.468 -23.021 1.00 58.62 92 VAL A CA 1
ATOM 738 C C . VAL A 1 92 ? 23.696 -17.644 -21.735 1.00 58.62 92 VAL A C 1
ATOM 740 O O . VAL A 1 92 ? 22.964 -16.661 -21.707 1.00 58.62 92 VAL A O 1
ATOM 743 N N . ASP A 1 93 ? 24.379 -18.060 -20.666 1.00 62.78 93 ASP A N 1
ATOM 744 C CA . ASP A 1 93 ? 24.877 -17.114 -19.664 1.00 62.78 93 ASP A CA 1
ATOM 745 C C . ASP A 1 93 ? 26.115 -16.469 -20.297 1.00 62.78 93 ASP A C 1
ATOM 747 O O . ASP A 1 93 ? 27.169 -17.101 -20.374 1.00 62.78 93 ASP A O 1
ATOM 751 N N . TYR A 1 94 ? 26.002 -15.245 -20.809 1.00 65.50 94 TYR A N 1
ATOM 752 C CA . TYR A 1 94 ? 27.200 -14.464 -21.105 1.00 65.50 94 TYR A CA 1
ATOM 753 C C . TYR A 1 94 ? 27.439 -13.499 -19.954 1.00 65.50 94 TYR A C 1
ATOM 755 O O . TYR A 1 94 ? 26.572 -12.684 -19.648 1.00 65.50 94 TYR A O 1
ATOM 763 N N . THR A 1 95 ? 28.600 -13.616 -19.317 1.00 70.56 95 THR A N 1
ATOM 764 C CA . THR A 1 95 ? 29.094 -12.630 -18.356 1.00 70.56 95 THR A CA 1
ATOM 765 C C . THR A 1 95 ? 29.975 -11.657 -19.122 1.00 70.56 95 THR A C 1
ATOM 767 O O . THR A 1 95 ? 30.996 -12.064 -19.673 1.00 70.56 95 THR A O 1
ATOM 770 N N . ILE A 1 96 ? 29.597 -10.384 -19.162 1.00 71.06 96 ILE A N 1
ATOM 771 C CA . ILE A 1 96 ? 30.446 -9.308 -19.670 1.00 71.06 96 ILE A CA 1
ATOM 772 C C . ILE A 1 96 ? 31.370 -8.901 -18.525 1.00 71.06 96 ILE A C 1
ATOM 774 O O . ILE A 1 96 ? 30.885 -8.331 -17.554 1.00 71.06 96 ILE A O 1
ATOM 778 N N . PRO A 1 97 ? 32.690 -9.130 -18.594 1.00 70.19 97 PRO A N 1
ATOM 779 C CA . PRO A 1 97 ? 33.587 -8.531 -17.620 1.00 70.19 97 PRO A CA 1
ATOM 780 C C . PRO A 1 97 ? 33.438 -7.009 -17.706 1.00 70.19 97 PRO A C 1
ATOM 782 O O . PRO A 1 97 ? 33.630 -6.431 -18.779 1.00 70.19 97 PRO A O 1
ATOM 785 N N . SER A 1 98 ? 33.094 -6.353 -16.597 1.00 70.19 98 SER A N 1
ATOM 786 C CA . SER A 1 98 ? 32.864 -4.898 -16.536 1.00 70.19 98 SER A CA 1
ATOM 787 C C . SER A 1 98 ? 34.053 -4.049 -17.015 1.00 70.19 98 SER A C 1
ATOM 789 O O . SER A 1 98 ? 33.889 -2.874 -17.330 1.00 70.19 98 SER A O 1
ATOM 791 N N . ASN A 1 99 ? 35.241 -4.646 -17.136 1.00 79.62 99 ASN A N 1
ATOM 792 C CA . ASN A 1 99 ? 36.458 -4.023 -17.652 1.00 79.62 99 ASN A CA 1
ATOM 793 C C . ASN A 1 99 ? 36.661 -4.154 -19.179 1.00 79.62 99 ASN A C 1
ATOM 795 O O . ASN A 1 99 ? 37.674 -3.676 -19.687 1.00 79.62 99 ASN A O 1
ATOM 799 N N . ASN A 1 100 ? 35.745 -4.783 -19.925 1.00 83.81 100 ASN A N 1
ATOM 800 C CA . ASN A 1 100 ? 35.871 -4.963 -21.374 1.00 83.81 100 ASN A CA 1
ATOM 801 C C . ASN A 1 100 ? 34.938 -4.019 -22.155 1.00 83.81 100 ASN A C 1
ATOM 803 O O . ASN A 1 100 ? 33.840 -4.387 -22.576 1.00 83.81 100 ASN A O 1
ATOM 807 N N . GLU A 1 101 ? 35.402 -2.789 -22.378 1.00 84.12 101 GLU A N 1
ATOM 808 C CA . GLU A 1 101 ? 34.639 -1.723 -23.046 1.00 84.12 101 GLU A CA 1
ATOM 809 C C . GLU A 1 101 ? 34.219 -2.078 -24.486 1.00 84.12 101 GLU A C 1
ATOM 811 O O . GLU A 1 101 ? 33.086 -1.817 -24.892 1.00 84.12 101 GLU A O 1
ATOM 816 N N . ASN A 1 102 ? 35.094 -2.730 -25.259 1.00 87.44 102 ASN A N 1
ATOM 817 C CA . ASN A 1 102 ? 34.808 -3.104 -26.652 1.00 87.44 102 ASN A CA 1
ATOM 818 C C . ASN A 1 102 ? 33.636 -4.086 -26.755 1.00 87.44 102 ASN A C 1
ATOM 820 O O . ASN A 1 102 ? 32.786 -3.989 -27.645 1.00 87.44 102 ASN A O 1
ATOM 824 N N . LEU A 1 103 ? 33.590 -5.031 -25.823 1.00 82.50 103 LEU A N 1
ATOM 825 C CA . LEU A 1 103 ? 32.523 -6.010 -25.720 1.00 82.50 103 LEU A CA 1
ATOM 826 C C . LEU A 1 103 ? 31.213 -5.356 -25.272 1.00 82.50 103 LEU A C 1
ATOM 828 O O . LEU A 1 103 ? 30.182 -5.589 -25.900 1.00 82.50 103 LEU A O 1
ATOM 832 N N . MET A 1 104 ? 31.271 -4.479 -24.264 1.00 82.69 104 MET A N 1
ATOM 833 C CA . MET A 1 104 ? 30.122 -3.689 -23.812 1.00 82.69 104 MET A CA 1
ATOM 834 C C . MET A 1 104 ? 29.502 -2.903 -24.976 1.00 82.69 104 MET A C 1
ATOM 836 O O . MET A 1 104 ? 28.297 -2.965 -25.205 1.00 82.69 104 MET A O 1
ATOM 840 N N . LYS A 1 105 ? 30.339 -2.234 -25.778 1.00 86.38 105 LYS A N 1
ATOM 841 C CA . LYS A 1 105 ? 29.916 -1.468 -26.958 1.00 86.38 105 LYS A CA 1
ATOM 842 C C . LYS A 1 105 ? 29.310 -2.348 -28.051 1.00 86.38 105 LYS A C 1
ATOM 844 O O . LYS A 1 105 ? 28.313 -1.979 -28.664 1.00 86.38 105 LYS A O 1
ATOM 849 N N . THR A 1 106 ? 29.891 -3.520 -28.298 1.00 85.75 106 THR A N 1
ATOM 850 C CA . THR A 1 106 ? 29.365 -4.476 -29.286 1.00 85.75 106 THR A CA 1
ATOM 851 C C . THR A 1 106 ? 27.986 -4.990 -28.877 1.00 85.75 106 THR A C 1
ATOM 853 O O . THR A 1 106 ? 27.089 -5.104 -29.714 1.00 85.75 106 THR A O 1
ATOM 856 N N . MET A 1 107 ? 27.789 -5.257 -27.586 1.00 82.44 107 MET A N 1
ATOM 857 C CA . MET A 1 107 ? 26.503 -5.709 -27.063 1.00 82.44 107 MET A CA 1
ATOM 858 C C . MET A 1 107 ? 25.461 -4.595 -27.029 1.00 82.44 107 MET A C 1
ATOM 860 O O . MET A 1 107 ? 24.307 -4.849 -27.368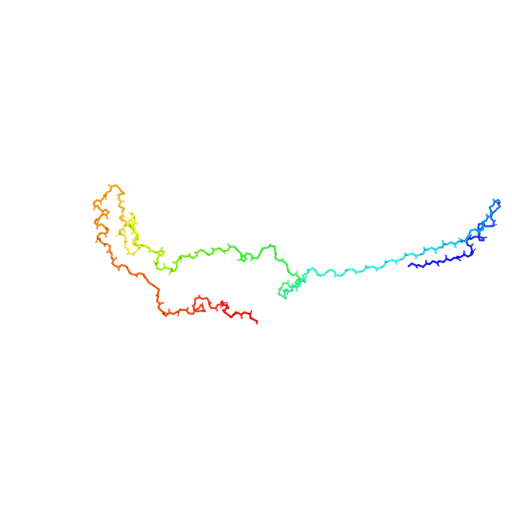 1.00 82.44 107 MET A O 1
ATOM 864 N N . ASP A 1 108 ? 25.861 -3.361 -26.725 1.00 85.94 108 ASP A N 1
ATOM 865 C CA . ASP A 1 108 ? 24.962 -2.208 -26.806 1.00 85.94 108 ASP A CA 1
ATOM 866 C C . ASP A 1 108 ? 24.465 -1.982 -28.241 1.00 85.94 108 ASP A C 1
ATOM 868 O O . ASP A 1 108 ? 23.270 -1.807 -28.472 1.00 85.94 108 ASP A O 1
ATOM 872 N N . ASN A 1 109 ? 25.358 -2.128 -29.227 1.00 87.56 109 ASN A N 1
ATOM 873 C CA . ASN A 1 109 ? 25.008 -2.088 -30.650 1.00 87.56 109 ASN A CA 1
ATOM 874 C C . ASN A 1 109 ? 24.118 -3.260 -31.096 1.00 87.56 109 ASN A C 1
ATOM 876 O O . ASN A 1 109 ? 23.447 -3.164 -32.120 1.00 87.56 109 ASN A O 1
ATOM 880 N N . SER A 1 110 ? 24.113 -4.365 -30.346 1.00 85.06 110 SER A N 1
ATOM 881 C CA . SER A 1 110 ? 23.285 -5.547 -30.623 1.00 85.06 110 SER A CA 1
ATOM 882 C C . SER A 1 110 ? 21.892 -5.457 -29.984 1.00 85.06 110 SER A C 1
ATOM 884 O O . SER A 1 110 ? 21.110 -6.405 -30.056 1.00 85.06 110 SER A O 1
ATOM 886 N N . ARG A 1 111 ? 21.565 -4.329 -29.339 1.00 81.69 111 ARG A N 1
ATOM 887 C CA . ARG A 1 111 ? 20.284 -4.112 -28.667 1.00 81.69 111 ARG A CA 1
ATOM 888 C C . ARG A 1 111 ? 19.124 -4.102 -29.665 1.00 81.69 111 ARG A C 1
ATOM 890 O O . ARG A 1 111 ? 19.123 -3.366 -30.650 1.00 81.69 111 ARG A O 1
ATOM 897 N N . LEU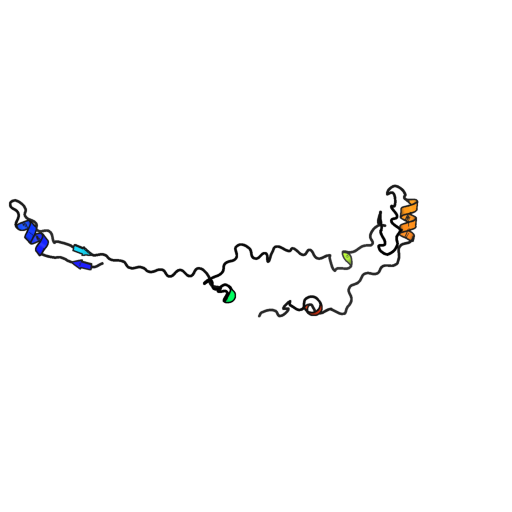 A 1 112 ? 18.080 -4.869 -29.355 1.00 85.06 112 LEU A N 1
ATOM 898 C CA . LEU A 1 112 ? 16.820 -4.834 -30.097 1.00 85.06 112 LEU A CA 1
ATOM 899 C C . LEU A 1 112 ? 16.031 -3.549 -29.809 1.00 85.06 112 LEU A C 1
ATOM 901 O O . LEU A 1 112 ? 16.101 -2.974 -28.721 1.00 85.06 112 LEU A O 1
ATOM 905 N N . LYS A 1 113 ? 15.218 -3.117 -30.776 1.00 89.31 113 LYS A N 1
ATOM 906 C CA . LYS A 1 113 ? 14.348 -1.947 -30.616 1.00 89.31 113 LYS A CA 1
ATOM 907 C C . LYS A 1 113 ? 13.168 -2.271 -29.694 1.00 89.31 113 LYS A C 1
ATOM 909 O O . LYS A 1 113 ? 12.158 -2.810 -30.138 1.00 89.31 113 LYS A O 1
ATOM 914 N N . LEU A 1 114 ? 13.292 -1.902 -28.422 1.00 88.62 114 LEU A N 1
ATOM 915 C CA . LEU A 1 114 ? 12.206 -1.933 -27.444 1.00 88.62 114 LEU A CA 1
ATOM 916 C C . LEU A 1 114 ? 11.446 -0.601 -27.465 1.00 88.62 114 LEU A C 1
ATOM 918 O O . LEU A 1 114 ? 12.063 0.458 -27.377 1.00 88.62 114 LEU A O 1
ATOM 922 N N . ASN A 1 115 ? 10.115 -0.655 -27.532 1.00 89.06 115 ASN A N 1
ATOM 923 C CA . ASN A 1 115 ? 9.253 0.514 -27.360 1.00 89.06 115 ASN A CA 1
ATOM 924 C C . ASN A 1 115 ? 8.317 0.252 -26.173 1.00 89.06 115 ASN A C 1
ATOM 926 O O . ASN A 1 115 ? 7.583 -0.734 -26.193 1.00 89.06 115 ASN A O 1
ATOM 930 N N . TRP A 1 116 ? 8.326 1.124 -25.164 1.00 87.19 116 TRP A N 1
ATOM 931 C CA . TRP A 1 116 ? 7.367 1.105 -24.055 1.00 87.19 116 TRP A CA 1
ATOM 932 C C . TRP A 1 116 ? 6.430 2.308 -24.175 1.00 87.19 116 TRP A C 1
ATOM 934 O O . TRP A 1 116 ? 6.854 3.412 -24.520 1.00 87.19 116 TRP A O 1
ATOM 944 N N . TYR A 1 117 ? 5.144 2.093 -23.922 1.00 88.56 117 TYR A N 1
ATOM 945 C CA . TYR A 1 117 ? 4.113 3.122 -24.010 1.00 88.56 117 TYR A CA 1
ATOM 946 C C . TYR A 1 117 ? 2.895 2.713 -23.181 1.00 88.56 117 TYR A C 1
ATOM 948 O O . TYR A 1 117 ? 2.708 1.535 -22.880 1.00 88.56 117 TYR A O 1
ATOM 956 N N . ASN A 1 118 ? 2.050 3.692 -22.861 1.00 88.00 118 ASN A N 1
ATOM 957 C CA . ASN A 1 118 ? 0.746 3.438 -22.262 1.00 88.00 118 ASN A CA 1
ATOM 958 C C . ASN A 1 118 ? -0.294 3.401 -23.386 1.00 88.00 118 ASN A C 1
ATOM 960 O O . ASN A 1 118 ? -0.396 4.382 -24.131 1.00 88.00 118 ASN A O 1
ATOM 964 N N . PRO A 1 119 ? -1.037 2.298 -23.556 1.00 88.25 119 PRO A N 1
ATOM 965 C CA . PRO A 1 119 ? -2.095 2.234 -24.552 1.00 88.25 119 PRO A CA 1
ATOM 966 C C . PRO A 1 119 ? -3.236 3.198 -24.197 1.00 88.25 119 PRO A C 1
ATOM 968 O O . PRO A 1 119 ? -3.470 3.507 -23.031 1.00 88.25 119 PRO A O 1
ATOM 971 N N . PHE A 1 120 ? -3.966 3.661 -25.215 1.00 88.56 120 PHE A N 1
ATOM 972 C CA . PHE A 1 120 ? -5.144 4.514 -25.017 1.00 88.56 120 PHE A CA 1
ATOM 973 C C . PHE A 1 120 ? -6.330 3.746 -24.429 1.00 88.56 120 PHE A C 1
ATOM 975 O O . PHE A 1 120 ? -7.104 4.301 -23.653 1.00 88.56 120 PHE A O 1
ATOM 982 N N . ASN A 1 121 ? -6.468 2.471 -24.797 1.00 93.00 121 ASN A N 1
ATOM 983 C CA . ASN A 1 121 ? -7.517 1.613 -24.268 1.00 93.00 121 ASN A CA 1
ATOM 984 C C . ASN A 1 121 ? -7.208 1.280 -22.811 1.00 93.00 121 ASN A C 1
ATOM 986 O O . ASN A 1 121 ? -6.105 0.840 -22.486 1.00 93.00 121 ASN A O 1
ATOM 990 N N . GLN A 1 122 ? -8.198 1.476 -21.951 1.00 89.00 122 GLN A N 1
ATOM 991 C CA . GLN A 1 122 ? -8.098 1.152 -20.537 1.00 89.00 122 GLN A CA 1
ATOM 992 C C . GLN A 1 122 ? -8.613 -0.264 -20.290 1.00 89.00 122 GLN A C 1
ATOM 994 O O . GLN A 1 122 ? -9.547 -0.715 -20.952 1.00 89.00 122 GLN A O 1
ATOM 999 N N . VAL A 1 123 ? -7.998 -0.947 -19.327 1.00 90.00 123 VAL A N 1
ATOM 1000 C CA . VAL A 1 123 ? -8.470 -2.239 -18.825 1.00 90.00 123 VAL A CA 1
ATOM 1001 C C . VAL A 1 123 ? -9.279 -1.976 -17.550 1.00 90.00 123 VAL A C 1
ATOM 1003 O O . VAL A 1 123 ? -8.758 -1.299 -16.656 1.00 90.00 123 VAL A O 1
ATOM 1006 N N . PRO A 1 124 ? -10.531 -2.457 -17.453 1.00 91.56 124 PRO A N 1
ATOM 1007 C CA . PRO A 1 124 ? -11.320 -2.382 -16.229 1.00 91.56 124 PRO A CA 1
ATOM 1008 C C . PRO A 1 124 ? -10.583 -2.990 -15.033 1.00 91.56 124 PRO A C 1
ATOM 1010 O O . PRO A 1 124 ? -9.931 -4.025 -15.141 1.00 91.56 124 PRO A O 1
ATOM 1013 N N . ILE A 1 125 ? -10.721 -2.369 -13.861 1.00 90.06 125 ILE A N 1
ATOM 1014 C CA . ILE A 1 125 ? -10.113 -2.878 -12.622 1.00 90.06 125 ILE A CA 1
ATOM 1015 C C . ILE A 1 125 ? -10.668 -4.268 -12.286 1.00 90.06 125 ILE A C 1
ATOM 1017 O O . ILE A 1 125 ? -9.904 -5.112 -11.831 1.00 90.06 125 ILE A O 1
ATOM 1021 N N . GLN A 1 126 ? -11.951 -4.522 -12.563 1.00 92.56 126 GLN A N 1
ATOM 1022 C CA . GLN A 1 126 ? -12.617 -5.815 -12.356 1.00 92.56 126 GLN A CA 1
ATOM 1023 C C . GLN A 1 126 ? -11.992 -6.948 -13.169 1.00 92.56 126 GLN A C 1
ATOM 1025 O O . GLN A 1 126 ? -11.947 -8.078 -12.696 1.00 92.56 126 GLN A O 1
ATOM 1030 N N . ASP A 1 127 ? -11.472 -6.658 -14.362 1.00 94.25 127 ASP A N 1
ATOM 1031 C CA . ASP A 1 127 ? -10.842 -7.681 -15.203 1.00 94.25 127 ASP A CA 1
ATOM 1032 C C . ASP A 1 127 ? -9.509 -8.158 -14.597 1.00 94.25 127 ASP A C 1
ATOM 1034 O O . ASP A 1 127 ? -9.056 -9.267 -14.872 1.00 94.25 127 ASP A O 1
ATOM 1038 N N . ILE A 1 128 ? -8.880 -7.326 -13.757 1.00 91.62 128 ILE A N 1
ATOM 1039 C CA . ILE A 1 128 ? -7.623 -7.628 -13.055 1.00 91.62 128 ILE A CA 1
ATOM 1040 C C . ILE A 1 128 ? -7.904 -8.156 -11.639 1.00 91.62 128 ILE A C 1
ATOM 1042 O O . ILE A 1 128 ? -7.280 -9.118 -11.193 1.00 91.62 128 ILE A O 1
ATOM 1046 N N . TRP A 1 129 ? -8.841 -7.525 -10.930 1.00 91.94 129 TRP A N 1
ATOM 1047 C CA . TRP A 1 129 ? -9.255 -7.856 -9.567 1.00 91.94 129 TRP A CA 1
ATOM 1048 C C . TRP A 1 129 ? -10.784 -7.957 -9.495 1.00 91.94 129 TRP A C 1
ATOM 1050 O O . TRP A 1 129 ? -11.439 -6.973 -9.142 1.00 91.94 129 TRP A O 1
ATOM 1060 N N . PRO A 1 130 ? -11.355 -9.139 -9.791 1.00 92.75 130 PRO A N 1
ATOM 1061 C CA . PRO A 1 130 ? -12.807 -9.324 -9.871 1.00 92.75 130 PRO A CA 1
ATOM 1062 C C . PRO A 1 130 ? -13.548 -8.987 -8.576 1.00 92.75 130 PRO A C 1
ATOM 1064 O O . PRO A 1 130 ? -14.625 -8.405 -8.612 1.00 92.75 130 PRO A O 1
ATOM 1067 N N . GLU A 1 131 ? -12.934 -9.290 -7.433 1.00 92.06 131 GLU A N 1
ATOM 1068 C CA . GLU A 1 131 ? -13.516 -9.080 -6.100 1.00 92.06 131 GLU A CA 1
ATOM 1069 C C . GLU A 1 131 ? -13.363 -7.638 -5.588 1.00 92.06 131 GLU A C 1
ATOM 1071 O O . GLU A 1 131 ? -13.767 -7.316 -4.472 1.00 92.06 131 GLU A O 1
ATOM 1076 N N . ARG A 1 132 ? -12.724 -6.751 -6.363 1.00 86.12 132 ARG A N 1
ATOM 1077 C CA . ARG A 1 132 ? -12.495 -5.369 -5.946 1.00 86.12 132 ARG A CA 1
ATOM 1078 C C . ARG A 1 132 ? -13.685 -4.498 -6.330 1.00 86.12 132 ARG A C 1
ATOM 1080 O O . ARG A 1 132 ? -13.916 -4.230 -7.512 1.00 86.12 132 ARG A O 1
ATOM 1087 N N . ASP A 1 133 ? -14.375 -3.981 -5.318 1.00 84.88 133 ASP A N 1
ATOM 1088 C CA . ASP A 1 133 ? -15.394 -2.958 -5.525 1.00 84.88 133 ASP A CA 1
ATOM 1089 C C . ASP A 1 133 ? -14.740 -1.646 -5.996 1.00 84.88 133 ASP A C 1
ATOM 1091 O O . ASP A 1 133 ? -13.714 -1.204 -5.469 1.00 84.88 133 ASP A O 1
ATOM 1095 N N . VAL A 1 134 ? -15.313 -1.048 -7.038 1.00 81.62 134 VAL A N 1
ATOM 1096 C CA . VAL A 1 134 ? -14.873 0.234 -7.620 1.00 81.62 134 VAL A CA 1
ATOM 1097 C C . VAL A 1 134 ? -15.913 1.327 -7.471 1.00 81.62 134 VAL A C 1
ATOM 1099 O O . VAL A 1 134 ? -15.665 2.459 -7.888 1.00 81.62 134 VAL A O 1
ATOM 1102 N N . ASN A 1 135 ? -17.071 1.013 -6.894 1.00 80.38 135 ASN A N 1
ATOM 1103 C CA . ASN A 1 135 ? -18.056 2.031 -6.606 1.00 80.38 135 ASN A CA 1
ATOM 1104 C C . ASN A 1 135 ? -17.543 2.905 -5.464 1.00 80.38 135 ASN A C 1
ATOM 1106 O O . ASN A 1 135 ? -17.109 2.422 -4.418 1.00 80.38 135 ASN A O 1
ATOM 1110 N N . THR A 1 136 ? -17.606 4.218 -5.654 1.00 60.03 136 THR A N 1
ATOM 1111 C CA . THR A 1 136 ? -17.484 5.143 -4.533 1.00 60.03 136 THR A CA 1
ATOM 1112 C C . THR A 1 136 ? -18.722 4.950 -3.669 1.00 60.03 136 THR A C 1
ATOM 1114 O O . THR A 1 136 ? -19.822 5.255 -4.126 1.00 60.03 136 THR A O 1
ATOM 1117 N N . GLN A 1 137 ? -18.565 4.428 -2.452 1.00 55.59 137 GLN A N 1
ATOM 1118 C CA . GLN A 1 137 ? -19.633 4.474 -1.456 1.00 55.59 137 GLN A CA 1
ATOM 1119 C C . GLN A 1 137 ? -19.914 5.955 -1.152 1.00 55.59 137 GLN A C 1
ATOM 1121 O O . GLN A 1 137 ? -19.156 6.598 -0.428 1.00 55.59 137 GLN A O 1
ATOM 1126 N N . THR A 1 138 ? -20.933 6.515 -1.804 1.00 44.59 138 THR A N 1
ATOM 1127 C CA . THR A 1 138 ? -21.538 7.819 -1.488 1.00 44.59 138 THR A CA 1
ATOM 1128 C C . THR A 1 138 ? -22.768 7.621 -0.633 1.00 44.59 138 THR A C 1
ATOM 1130 O O . THR A 1 138 ? -23.560 6.723 -1.001 1.00 44.59 138 THR A O 1
#

Foldseek 3Di:
DDKDFDPVVQVVQCPDPPDHDPDTDIDDDDDDDDDDDDQPAPDDDPVVVDSHDDDPPPCPVVDDDDDDDQDPVSDDDDFDDQFDDDPPDPDDGHGNDPPDVVVSVVVVVVDDDDDDDDDPDDDDPCVVVVPDDPDDPD

Sequence (138 aa):
SLTFRPNFISTLFDKLPLVETSAESKLKFEAEYAQVNPNPNTFEEPNLGEKGVAYIDDFEGSKRATSLGILYRTWSFASVPERFKIEERDSVDYTIPSNNENLMKTMDNSRLKLNWYNPFNQVPIQDIWPERDVNTQT

Radius of gyration: 43.59 Å; Cα contacts (8 Å, |Δi|>4): 92; chains: 1; bounding box: 74×41×117 Å